Protein AF-A0A8S3B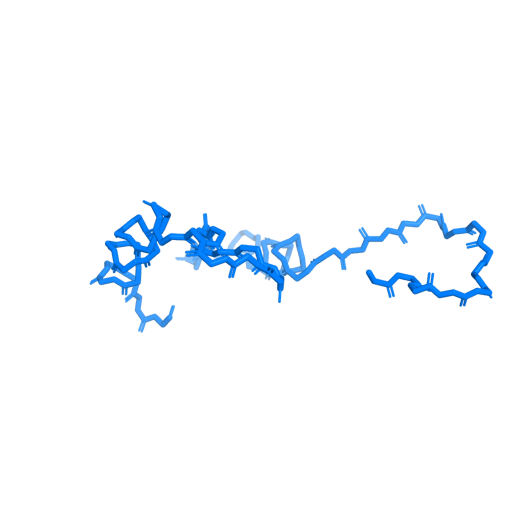7A9-F1 (afdb_monomer_lite)

Sequence (58 aa):
MQSNYYGRAPYLIDPVLGFKSITAGTSIDIEFAYGCAISGTDESDFTAAIELASVADV

Secondary structure (DSSP, 8-state):
---SS----S----HHHHHHHHSTTSS--------S-TT----TTHHHHHHHHHHS--

Foldseek 3Di:
DQPPPDDDDPDDQDPQNVVCVVCPPPPDDGDDFPQDDPPDPDRPRVVVVVVVVVPDPD

Structure (mmCIF, N/CA/C/O backbone):
data_AF-A0A8S3B7A9-F1
#
_entry.id   AF-A0A8S3B7A9-F1
#
loop_
_atom_site.group_PDB
_atom_site.id
_atom_site.type_symbol
_atom_site.label_atom_id
_atom_site.label_alt_id
_atom_site.label_comp_id
_atom_site.label_asym_id
_atom_site.label_entity_id
_atom_site.label_seq_id
_atom_site.pdbx_PDB_ins_code
_atom_site.Cartn_x
_atom_site.Cartn_y
_atom_site.Cartn_z
_atom_site.occupancy
_atom_site.B_iso_or_equiv
_atom_site.auth_seq_id
_atom_site.auth_comp_id
_atom_site.auth_asym_id
_atom_site.auth_atom_id
_atom_site.pdbx_PDB_model_num
ATOM 1 N N . MET A 1 1 ? 9.062 7.717 -1.368 1.00 85.69 1 MET A N 1
ATOM 2 C CA . MET A 1 1 ? 8.518 8.890 -0.642 1.00 85.69 1 MET A CA 1
ATOM 3 C C . MET A 1 1 ? 9.454 10.093 -0.630 1.00 85.69 1 MET A C 1
ATOM 5 O O . MET A 1 1 ? 8.975 11.178 -0.903 1.00 85.69 1 MET A O 1
ATOM 9 N N . GLN A 1 2 ? 10.754 9.958 -0.340 1.00 91.94 2 GLN A N 1
ATOM 10 C CA . GLN A 1 2 ? 11.619 11.144 -0.183 1.00 91.94 2 GLN A CA 1
ATOM 11 C C . GLN A 1 2 ? 12.191 11.729 -1.486 1.00 91.94 2 GLN A C 1
ATOM 13 O O . GLN A 1 2 ? 12.723 12.832 -1.466 1.00 91.94 2 GLN A O 1
ATOM 18 N N . SER A 1 3 ? 12.057 11.020 -2.610 1.00 93.44 3 SER A N 1
ATOM 19 C CA . SER A 1 3 ? 12.543 11.450 -3.926 1.00 93.44 3 SER A CA 1
ATOM 20 C C . SER A 1 3 ? 14.018 11.882 -3.893 1.00 93.44 3 SER A C 1
ATOM 22 O O . SER A 1 3 ? 14.877 11.067 -3.573 1.00 93.44 3 SER A O 1
ATOM 24 N N . ASN A 1 4 ? 14.330 13.131 -4.224 1.00 94.44 4 ASN A N 1
ATOM 25 C CA . ASN A 1 4 ? 15.669 13.669 -4.432 1.00 94.44 4 ASN A CA 1
ATOM 26 C C . ASN A 1 4 ? 15.903 14.924 -3.571 1.00 94.44 4 ASN A C 1
ATOM 28 O O . ASN A 1 4 ? 14.956 15.583 -3.154 1.00 94.44 4 ASN A O 1
ATOM 32 N N . TYR A 1 5 ? 17.177 15.237 -3.296 1.00 93.25 5 TYR A N 1
ATOM 33 C CA . TYR A 1 5 ? 17.607 16.326 -2.397 1.00 93.25 5 TYR A CA 1
ATOM 34 C C . TYR A 1 5 ? 17.032 16.234 -0.970 1.00 93.25 5 TYR A C 1
ATOM 36 O O . TYR A 1 5 ? 16.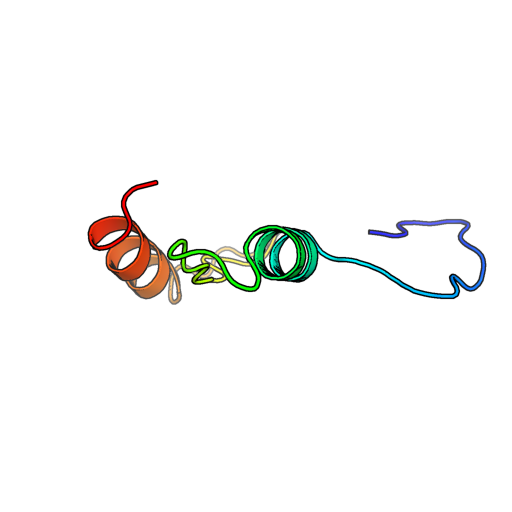676 17.244 -0.364 1.00 93.25 5 TYR A O 1
ATOM 44 N N . TYR A 1 6 ? 16.959 15.021 -0.413 1.00 94.81 6 TYR A N 1
ATOM 45 C CA . TYR A 1 6 ? 16.425 14.790 0.929 1.00 94.81 6 TYR A CA 1
ATOM 46 C C . TYR A 1 6 ? 17.520 14.646 1.996 1.00 94.81 6 TYR A C 1
ATOM 48 O O . TYR A 1 6 ? 18.597 14.102 1.757 1.00 94.81 6 TYR A O 1
ATOM 56 N N . GLY A 1 7 ? 17.209 15.117 3.205 1.00 94.62 7 GLY A N 1
ATOM 57 C CA . GLY A 1 7 ? 17.972 14.836 4.420 1.00 94.62 7 GLY A CA 1
ATOM 58 C C . GLY A 1 7 ? 17.477 13.577 5.137 1.00 94.62 7 GLY A C 1
ATOM 59 O O . GLY A 1 7 ? 16.452 12.987 4.785 1.00 94.62 7 GLY A O 1
ATOM 60 N N . ARG A 1 8 ? 18.196 13.169 6.188 1.00 95.44 8 ARG A N 1
ATOM 61 C CA . ARG A 1 8 ? 17.800 12.027 7.022 1.00 95.44 8 ARG A CA 1
ATOM 62 C C . ARG A 1 8 ? 16.488 12.338 7.748 1.00 95.44 8 ARG A C 1
ATOM 64 O O . ARG A 1 8 ? 16.449 13.229 8.593 1.00 95.44 8 ARG A O 1
ATOM 71 N N . ALA A 1 9 ? 15.440 11.581 7.434 1.00 95.50 9 ALA A N 1
ATOM 72 C CA . ALA A 1 9 ? 14.179 11.649 8.161 1.00 95.50 9 ALA A CA 1
ATOM 73 C C . ALA A 1 9 ? 14.236 10.773 9.428 1.00 95.50 9 ALA A C 1
ATOM 75 O O . ALA A 1 9 ? 14.866 9.712 9.403 1.00 95.50 9 A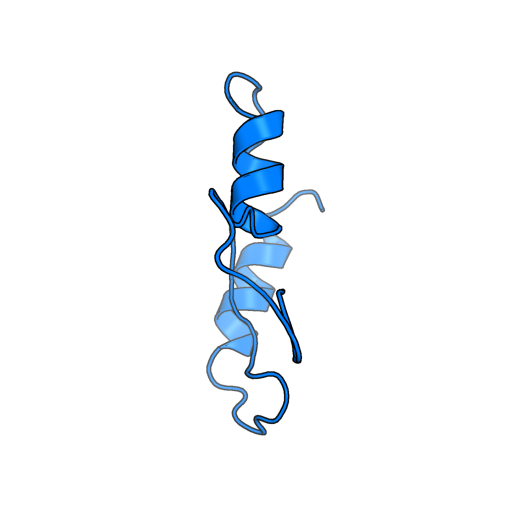LA A O 1
ATOM 76 N N . PRO A 1 10 ? 13.588 11.185 10.533 1.00 96.19 10 PRO A N 1
ATOM 77 C CA . PRO A 1 10 ? 13.468 10.357 11.734 1.00 96.19 10 PRO A CA 1
ATOM 78 C C . PRO A 1 10 ? 12.559 9.137 11.519 1.00 96.19 10 PRO A C 1
ATOM 80 O O . PRO A 1 10 ? 12.729 8.128 12.195 1.00 96.19 10 PRO A O 1
ATOM 83 N N . TYR A 1 11 ? 11.617 9.222 10.577 1.00 95.94 11 TYR A N 1
ATOM 84 C CA . TYR A 1 11 ? 10.718 8.143 10.176 1.00 95.94 11 TYR A CA 1
ATOM 85 C C . TYR A 1 11 ? 10.192 8.389 8.759 1.00 95.94 11 TYR A C 1
ATOM 87 O O . TYR A 1 11 ? 10.196 9.520 8.268 1.00 95.94 11 TYR A O 1
ATOM 95 N N . LEU A 1 12 ? 9.712 7.323 8.122 1.00 96.19 12 LEU A N 1
ATOM 96 C CA . LEU A 1 12 ? 8.974 7.362 6.864 1.00 96.19 12 LEU A CA 1
ATOM 97 C C . LEU A 1 12 ? 7.744 6.480 7.018 1.00 96.19 12 LEU A C 1
ATOM 99 O O . LEU A 1 12 ? 7.879 5.278 7.223 1.00 96.19 12 LEU A O 1
ATOM 103 N N . ILE A 1 13 ? 6.565 7.087 6.941 1.00 96.44 13 ILE A N 1
ATOM 104 C CA . ILE A 1 13 ? 5.296 6.373 7.050 1.00 96.44 13 ILE A CA 1
ATOM 105 C C . ILE A 1 13 ? 4.767 6.167 5.641 1.00 96.44 13 ILE A C 1
ATOM 107 O O . ILE A 1 13 ? 4.338 7.124 4.999 1.00 96.44 13 ILE A O 1
ATOM 111 N N . ASP A 1 14 ? 4.871 4.938 5.141 1.00 96.75 14 ASP A N 1
ATOM 112 C CA . ASP A 1 14 ? 4.263 4.582 3.864 1.00 96.75 14 ASP A CA 1
ATOM 113 C C . ASP A 1 14 ? 2.732 4.496 3.994 1.00 96.75 14 ASP A C 1
ATOM 115 O O . ASP A 1 14 ? 2.210 4.416 5.111 1.00 96.75 14 ASP A O 1
ATOM 119 N N . PRO A 1 15 ? 1.989 4.540 2.874 1.00 96.56 15 PRO A N 1
ATOM 120 C CA . PRO A 1 15 ? 0.532 4.500 2.921 1.00 96.56 15 PRO A CA 1
ATOM 121 C C . PRO A 1 15 ? -0.034 3.278 3.656 1.00 96.56 15 PRO A C 1
ATOM 123 O O . PRO A 1 15 ? -0.984 3.433 4.419 1.00 96.56 15 PRO A O 1
ATOM 126 N N . VAL A 1 16 ? 0.558 2.089 3.491 1.00 96.81 16 VAL A N 1
ATOM 127 C CA . VAL A 1 16 ? 0.083 0.852 4.136 1.00 96.81 16 VAL A CA 1
ATOM 128 C C . VAL A 1 16 ? 0.253 0.953 5.649 1.00 96.81 16 VAL A C 1
ATOM 130 O O . VAL A 1 16 ? -0.678 0.663 6.400 1.00 96.81 16 VAL A O 1
ATOM 133 N N . LEU A 1 17 ? 1.416 1.421 6.107 1.00 96.75 17 LEU A N 1
ATOM 134 C CA . LEU A 1 17 ? 1.674 1.674 7.522 1.00 96.75 17 LEU A CA 1
ATOM 135 C C . LEU A 1 17 ? 0.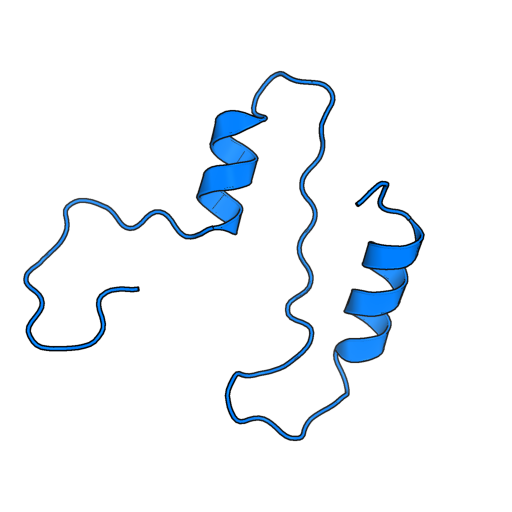742 2.756 8.080 1.00 96.75 17 LEU A C 1
ATOM 137 O O . LEU A 1 17 ? 0.240 2.616 9.194 1.00 96.75 17 LEU A O 1
ATOM 141 N N . GLY A 1 18 ? 0.484 3.811 7.307 1.00 97.25 18 GLY A N 1
ATOM 142 C CA . GLY A 1 18 ? -0.445 4.878 7.669 1.00 97.25 18 GLY A CA 1
ATOM 143 C C . GLY A 1 18 ? -1.858 4.350 7.911 1.00 97.25 18 GLY A C 1
ATOM 144 O O . GLY A 1 18 ? -2.404 4.566 8.992 1.00 97.25 18 GLY A O 1
ATOM 145 N N . PHE A 1 19 ? -2.416 3.606 6.950 1.00 97.12 19 PHE A N 1
ATOM 146 C CA . PHE A 1 19 ? -3.751 3.012 7.072 1.00 97.12 19 PHE A CA 1
ATOM 147 C C . PHE A 1 19 ? -3.840 2.041 8.248 1.00 97.12 19 PHE A C 1
ATOM 149 O O . PHE A 1 19 ? -4.720 2.192 9.092 1.00 97.12 19 PHE A O 1
ATOM 156 N N . LYS A 1 20 ? -2.874 1.126 8.381 1.00 96.62 20 LYS A N 1
ATOM 157 C CA . LYS A 1 20 ? -2.824 0.192 9.517 1.00 96.62 20 LYS A CA 1
ATOM 158 C C . LYS A 1 20 ? -2.741 0.905 10.864 1.00 96.62 20 LYS A C 1
ATOM 160 O O . LYS A 1 20 ? -3.327 0.447 11.838 1.00 96.62 20 LYS A O 1
ATOM 165 N N . SER A 1 21 ? -2.023 2.027 10.939 1.00 96.75 21 SER A N 1
ATOM 166 C CA . SER A 1 21 ? -1.895 2.785 12.184 1.00 96.75 21 SER A CA 1
ATOM 167 C C . SER A 1 21 ? -3.181 3.511 12.575 1.00 96.75 21 SER A C 1
ATOM 169 O O . SER A 1 21 ? -3.440 3.627 13.770 1.00 96.75 21 SER A O 1
ATOM 171 N N . ILE A 1 22 ? -3.960 4.031 11.621 1.00 96.94 22 ILE A N 1
ATOM 172 C CA . ILE A 1 22 ? -5.202 4.765 11.931 1.00 96.94 22 ILE A CA 1
ATOM 173 C C . ILE A 1 22 ? -6.386 3.833 12.199 1.00 96.94 22 ILE A C 1
ATOM 175 O O . ILE A 1 22 ? -7.288 4.209 12.943 1.00 96.94 22 ILE A O 1
ATOM 179 N N . THR A 1 23 ? -6.385 2.628 11.621 1.00 96.31 23 THR A N 1
ATOM 180 C CA . THR A 1 23 ? -7.421 1.613 11.866 1.00 96.31 23 THR A CA 1
ATOM 181 C C . THR A 1 23 ? -7.068 0.673 13.018 1.00 96.31 23 THR A C 1
ATOM 183 O O . THR A 1 23 ? -7.876 -0.185 13.381 1.00 96.31 23 THR A O 1
ATOM 186 N N . ALA A 1 24 ? -5.901 0.846 13.647 1.00 94.50 24 ALA A N 1
ATOM 187 C CA . ALA A 1 24 ? -5.477 0.052 14.791 1.00 94.50 24 ALA A CA 1
ATOM 188 C C . ALA A 1 24 ? -6.512 0.112 15.929 1.00 94.50 24 ALA A C 1
ATOM 190 O O . ALA A 1 24 ? -6.829 1.179 16.454 1.00 94.50 24 ALA A O 1
ATOM 191 N N . GLY A 1 25 ? -7.030 -1.053 16.325 1.00 93.88 25 GLY A N 1
ATOM 192 C CA . GLY A 1 25 ? -8.053 -1.165 17.370 1.00 93.88 25 GLY A CA 1
ATOM 193 C C . GLY A 1 25 ? -9.490 -0.926 16.893 1.00 93.88 25 GLY A C 1
ATOM 194 O O . GLY A 1 25 ? -10.403 -0.916 17.716 1.00 93.88 25 GLY A O 1
ATOM 195 N N . THR A 1 26 ? -9.705 -0.760 15.588 1.00 96.25 26 THR A N 1
ATOM 196 C CA . THR A 1 26 ? -11.035 -0.807 14.964 1.00 96.25 26 THR A CA 1
ATOM 197 C C . THR A 1 26 ? -11.303 -2.200 14.387 1.00 96.25 26 THR A C 1
ATOM 199 O O . THR A 1 26 ? -10.425 -3.060 14.387 1.00 96.25 26 THR A O 1
ATOM 202 N N . SER A 1 27 ? -12.516 -2.433 13.883 1.00 94.31 27 SER A N 1
ATOM 203 C CA . SER A 1 27 ? -12.858 -3.644 13.125 1.00 94.31 27 SER A CA 1
ATOM 204 C C . SER A 1 27 ? -12.498 -3.553 11.635 1.00 94.31 27 SER A C 1
ATOM 206 O O . SER A 1 27 ? -12.969 -4.379 10.861 1.00 94.31 27 SER A O 1
ATOM 208 N N . ILE A 1 28 ? -11.751 -2.525 11.220 1.00 94.94 28 ILE A N 1
ATOM 209 C CA . ILE A 1 28 ? -11.337 -2.325 9.828 1.00 94.94 28 ILE A CA 1
ATOM 210 C C . ILE A 1 28 ? -9.973 -2.987 9.640 1.00 94.94 28 ILE A C 1
ATOM 212 O O . ILE A 1 28 ? -8.991 -2.561 10.256 1.00 94.94 28 ILE A O 1
ATOM 216 N N . ASP A 1 29 ? -9.919 -4.001 8.779 1.00 94.62 29 ASP A N 1
ATOM 217 C CA . ASP A 1 29 ? -8.673 -4.660 8.393 1.00 94.62 29 ASP A CA 1
ATOM 218 C C . ASP A 1 29 ? -8.092 -4.037 7.118 1.00 94.62 29 ASP A C 1
ATOM 220 O O . ASP A 1 29 ? -8.826 -3.573 6.247 1.00 94.62 29 ASP A O 1
ATOM 224 N N . ILE A 1 30 ? -6.764 -3.988 7.033 1.00 96.44 30 ILE A N 1
ATOM 225 C CA . ILE A 1 30 ? -6.034 -3.397 5.908 1.00 96.44 30 ILE A CA 1
ATOM 226 C C . ILE A 1 30 ? -5.116 -4.458 5.318 1.00 96.44 30 ILE A C 1
ATOM 228 O O . ILE A 1 30 ? -4.019 -4.725 5.831 1.00 96.44 30 ILE A O 1
ATOM 232 N N . GLU A 1 31 ? -5.543 -5.009 4.192 1.00 95.75 31 GLU A N 1
ATOM 233 C CA . GLU A 1 31 ? -4.753 -5.938 3.399 1.00 95.75 31 GLU A CA 1
ATOM 234 C C . GLU A 1 31 ? -4.009 -5.211 2.267 1.00 95.75 31 GLU A C 1
ATOM 236 O O . GLU A 1 31 ? -4.368 -4.108 1.856 1.00 95.75 31 GLU A O 1
ATOM 241 N N . PHE A 1 32 ? -2.906 -5.795 1.794 1.00 96.88 32 PHE A N 1
ATOM 242 C CA . PHE A 1 32 ? -2.072 -5.187 0.759 1.00 96.88 32 PHE A CA 1
ATOM 243 C C . PHE A 1 32 ? -1.589 -6.231 -0.244 1.00 96.88 32 PHE A C 1
ATOM 245 O O . PHE A 1 32 ? -0.933 -7.201 0.135 1.00 96.88 32 PHE A O 1
ATOM 252 N N . ALA A 1 33 ? -1.829 -5.955 -1.524 1.00 97.06 33 ALA A N 1
ATOM 253 C CA . ALA A 1 33 ? -1.190 -6.611 -2.655 1.00 97.06 33 ALA A CA 1
ATOM 254 C C . ALA A 1 33 ? -0.404 -5.576 -3.470 1.00 97.06 33 ALA A C 1
ATOM 256 O O . ALA A 1 33 ? -0.852 -4.445 -3.650 1.00 97.06 33 ALA A O 1
ATOM 257 N N . TYR A 1 34 ? 0.769 -5.963 -3.974 1.00 95.50 34 TYR A N 1
ATOM 258 C CA . TYR A 1 34 ? 1.624 -5.058 -4.747 1.00 95.50 34 TYR A CA 1
ATOM 259 C C . TYR A 1 34 ? 1.061 -4.760 -6.145 1.00 95.50 34 TYR A C 1
ATOM 261 O O . TYR A 1 34 ? 1.120 -3.621 -6.605 1.00 95.50 34 TYR A O 1
ATOM 269 N N . GLY A 1 35 ? 0.506 -5.778 -6.812 1.00 96.81 35 GLY A N 1
ATOM 270 C CA . GLY A 1 35 ? -0.057 -5.681 -8.159 1.00 96.81 35 GLY A CA 1
ATOM 271 C C . GLY A 1 35 ? 1.014 -5.656 -9.250 1.00 96.81 35 GLY A C 1
ATOM 272 O O . GLY A 1 35 ? 1.120 -6.604 -10.016 1.00 96.81 35 GLY A O 1
ATOM 273 N N . CYS A 1 36 ? 1.822 -4.598 -9.325 1.00 96.75 36 CYS A N 1
ATOM 274 C CA . CYS A 1 36 ? 2.944 -4.512 -10.265 1.00 96.75 36 CYS A CA 1
ATOM 275 C C . CYS A 1 36 ? 3.963 -3.438 -9.877 1.00 96.75 36 CYS A C 1
ATOM 277 O O . CYS A 1 36 ? 3.686 -2.513 -9.111 1.00 96.75 36 CYS A O 1
ATOM 279 N N . ALA A 1 37 ? 5.144 -3.507 -10.493 1.00 96.94 37 ALA A N 1
ATOM 280 C CA . ALA A 1 37 ? 6.152 -2.463 -10.361 1.00 96.94 37 ALA A CA 1
ATOM 281 C C . ALA A 1 37 ? 5.782 -1.181 -11.127 1.00 96.94 37 ALA A C 1
ATOM 283 O O . ALA A 1 37 ? 5.178 -1.233 -12.193 1.00 96.94 37 ALA A O 1
ATOM 284 N N . ILE A 1 38 ? 6.247 -0.026 -10.632 1.00 95.12 38 ILE A N 1
ATOM 285 C CA . ILE A 1 38 ? 5.982 1.310 -11.210 1.00 95.12 38 ILE A CA 1
ATOM 286 C C . ILE A 1 38 ? 6.335 1.439 -12.701 1.00 95.12 38 ILE A C 1
ATOM 288 O O . ILE A 1 38 ? 5.734 2.228 -13.423 1.00 95.12 38 ILE A O 1
ATOM 292 N N . SER A 1 39 ? 7.327 0.679 -13.157 1.00 95.06 39 SER A N 1
ATOM 293 C CA . SER A 1 39 ? 7.770 0.629 -14.551 1.00 95.06 39 SER A CA 1
ATOM 294 C C . SER A 1 39 ? 7.913 -0.814 -15.043 1.00 95.06 39 SER A C 1
ATOM 296 O O . SER A 1 39 ? 8.751 -1.092 -15.899 1.00 95.06 39 SER A O 1
ATOM 298 N N . GLY A 1 40 ? 7.174 -1.747 -14.435 1.00 91.88 40 GLY A N 1
ATOM 299 C CA . GLY A 1 40 ? 7.170 -3.157 -14.814 1.00 91.88 40 GLY A CA 1
ATOM 300 C C . GLY A 1 40 ? 6.116 -3.458 -15.874 1.00 91.88 40 GLY A C 1
ATOM 301 O O . GLY A 1 40 ? 5.088 -2.795 -15.944 1.00 91.88 40 GLY A O 1
ATOM 302 N N . THR A 1 41 ? 6.376 -4.482 -16.681 1.00 95.69 41 THR A N 1
ATOM 303 C CA . THR A 1 41 ? 5.402 -5.083 -17.612 1.00 95.69 41 THR A CA 1
ATOM 304 C C . THR A 1 41 ? 5.031 -6.507 -17.196 1.00 95.69 41 THR A C 1
ATOM 306 O O . THR A 1 41 ? 4.454 -7.245 -17.984 1.00 95.69 41 THR A O 1
ATOM 309 N N . ASP A 1 42 ? 5.461 -6.923 -16.004 1.00 96.06 42 ASP A N 1
ATOM 310 C CA . ASP A 1 42 ? 5.138 -8.222 -15.429 1.00 96.06 42 ASP A CA 1
ATOM 311 C C . ASP A 1 42 ? 3.757 -8.149 -14.774 1.00 96.06 42 ASP A C 1
ATOM 313 O O . ASP A 1 42 ? 3.493 -7.255 -13.969 1.00 96.06 42 ASP A O 1
ATOM 317 N N . GLU A 1 43 ? 2.897 -9.088 -15.148 1.00 96.44 43 GLU A N 1
ATOM 318 C CA . GLU A 1 43 ? 1.501 -9.181 -14.719 1.00 96.44 43 GLU A CA 1
ATOM 319 C C . GLU A 1 43 ? 1.289 -10.317 -13.702 1.00 96.44 43 GLU A C 1
ATOM 321 O O . GLU A 1 43 ? 0.157 -10.585 -13.299 1.00 96.44 43 GLU A O 1
ATOM 326 N N . SER A 1 44 ? 2.363 -10.995 -13.272 1.00 95.94 44 SER A N 1
ATOM 327 C CA . SER A 1 44 ? 2.298 -12.183 -12.405 1.00 95.94 44 SER A CA 1
ATOM 328 C C . SER A 1 44 ? 1.525 -11.944 -11.099 1.00 95.94 44 SER A C 1
ATOM 330 O O . SER A 1 44 ? 0.816 -12.837 -10.635 1.00 95.94 44 SER A O 1
ATOM 332 N N . ASP A 1 45 ? 1.590 -10.728 -10.547 1.00 96.25 45 ASP A N 1
ATOM 333 C CA . ASP A 1 45 ? 0.957 -10.362 -9.272 1.00 96.25 45 ASP A CA 1
ATOM 334 C C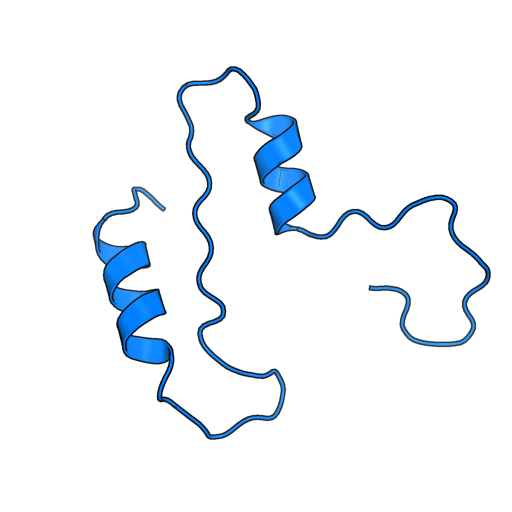 . ASP A 1 45 ? -0.450 -9.746 -9.424 1.00 96.25 45 ASP A C 1
ATOM 336 O O . ASP A 1 45 ? -1.109 -9.444 -8.423 1.00 96.25 45 ASP A O 1
ATOM 340 N N . PHE A 1 46 ? -0.966 -9.588 -10.651 1.00 97.56 46 PHE A N 1
ATOM 341 C CA . PHE A 1 46 ? -2.314 -9.045 -10.872 1.00 97.56 46 PHE A CA 1
ATOM 342 C C . PHE A 1 46 ? -3.401 -9.944 -10.307 1.00 97.56 46 PHE A C 1
ATOM 344 O O . PHE A 1 46 ? -4.352 -9.446 -9.709 1.00 97.56 46 PHE A O 1
ATOM 351 N N . THR A 1 47 ? -3.244 -11.260 -10.450 1.00 97.50 47 THR A N 1
ATOM 352 C CA . THR A 1 47 ? -4.227 -12.221 -9.935 1.00 97.50 47 THR A CA 1
ATOM 353 C C . THR A 1 47 ? -4.380 -12.073 -8.422 1.00 97.50 47 THR A C 1
ATOM 355 O O . THR A 1 47 ? -5.498 -11.921 -7.941 1.00 97.50 47 THR A O 1
ATOM 358 N N . ALA A 1 48 ? -3.269 -11.994 -7.683 1.00 96.19 48 ALA A N 1
ATOM 359 C CA . ALA A 1 48 ? -3.295 -11.817 -6.232 1.00 96.19 48 ALA A CA 1
ATOM 360 C C . ALA A 1 48 ? -3.942 -10.483 -5.812 1.00 96.19 48 ALA A C 1
ATOM 362 O O . ALA A 1 48 ? -4.694 -10.437 -4.840 1.00 96.19 48 ALA A O 1
ATOM 363 N N . ALA A 1 49 ? -3.691 -9.398 -6.554 1.00 97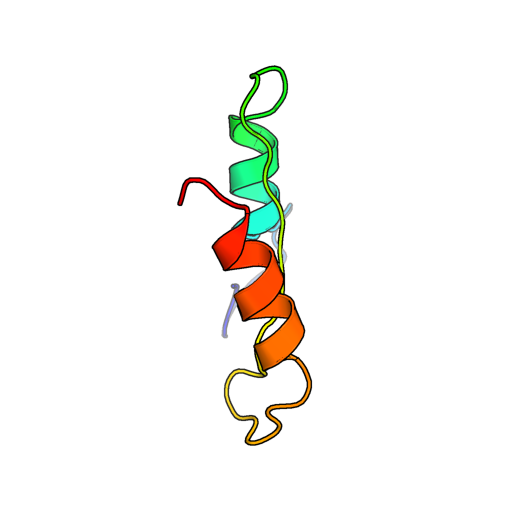.62 49 ALA A N 1
ATOM 364 C CA . ALA A 1 49 ? -4.319 -8.106 -6.282 1.00 97.62 49 ALA A CA 1
ATOM 365 C C . ALA A 1 49 ? -5.833 -8.113 -6.547 1.00 97.62 49 ALA A C 1
ATOM 367 O O . ALA A 1 49 ? -6.590 -7.526 -5.777 1.00 97.62 49 ALA A O 1
ATOM 368 N N . ILE A 1 50 ? -6.279 -8.795 -7.605 1.00 97.75 50 ILE A N 1
ATOM 369 C CA . ILE A 1 50 ? -7.702 -8.932 -7.944 1.00 97.75 50 ILE A CA 1
ATOM 370 C C . ILE A 1 50 ? -8.425 -9.807 -6.919 1.00 97.75 50 ILE A C 1
ATOM 372 O O . ILE A 1 50 ? -9.519 -9.455 -6.486 1.00 97.75 50 ILE A O 1
ATOM 376 N N . GLU A 1 51 ? -7.827 -10.928 -6.515 1.00 97.38 51 GLU A N 1
ATOM 377 C CA . GLU A 1 51 ? -8.407 -11.819 -5.505 1.00 97.38 51 GLU A CA 1
ATOM 378 C C . GLU A 1 51 ? -8.608 -11.087 -4.176 1.00 97.38 51 GLU A C 1
ATOM 380 O O . GLU A 1 51 ? -9.703 -11.130 -3.616 1.00 97.38 51 GLU A O 1
ATOM 385 N N . LEU A 1 52 ? -7.604 -10.334 -3.726 1.00 97.06 52 LEU A N 1
ATOM 386 C CA . LEU A 1 52 ? -7.690 -9.523 -2.512 1.00 97.06 52 LEU A CA 1
ATOM 387 C C . LEU A 1 52 ? -8.747 -8.414 -2.636 1.00 97.06 52 LEU A C 1
ATOM 389 O O . LEU A 1 52 ? -9.570 -8.241 -1.741 1.00 97.06 52 LEU A O 1
ATOM 393 N N . ALA A 1 53 ? -8.800 -7.715 -3.773 1.00 97.69 53 ALA A N 1
ATOM 394 C CA . ALA A 1 53 ? -9.827 -6.702 -4.018 1.00 97.69 53 ALA A CA 1
ATOM 395 C C . ALA A 1 53 ? -11.249 -7.291 -4.057 1.00 97.69 53 ALA A C 1
ATOM 397 O O . ALA A 1 53 ? -12.204 -6.613 -3.700 1.00 97.69 53 ALA A O 1
ATOM 398 N N . SER A 1 54 ? -11.409 -8.549 -4.481 1.00 97.56 54 SER A N 1
ATOM 399 C CA . SER A 1 54 ? -12.723 -9.197 -4.581 1.00 97.56 54 SER A CA 1
ATOM 400 C C . SER A 1 54 ? -13.349 -9.556 -3.232 1.00 97.56 54 SER A C 1
ATOM 402 O O . SER A 1 54 ? -14.566 -9.730 -3.156 1.00 97.56 54 SER A O 1
ATOM 404 N N . VAL A 1 55 ? -12.529 -9.681 -2.184 1.00 96.62 55 VAL A N 1
ATOM 405 C CA . VAL A 1 55 ? -12.979 -10.001 -0.819 1.00 96.62 55 VAL A CA 1
ATOM 406 C C . VAL A 1 55 ? -13.027 -8.774 0.093 1.00 96.62 55 VAL A C 1
ATOM 408 O O . VAL A 1 55 ? -13.642 -8.845 1.155 1.00 96.62 55 VAL A O 1
ATOM 411 N N . ALA A 1 56 ? -12.397 -7.669 -0.311 1.00 96.69 56 ALA A N 1
ATOM 412 C CA . ALA A 1 56 ? -12.420 -6.403 0.408 1.00 96.69 56 ALA A CA 1
ATOM 413 C C . ALA A 1 56 ? -13.716 -5.616 0.141 1.00 96.69 56 ALA A C 1
ATOM 415 O O . ALA A 1 56 ? -14.317 -5.711 -0.929 1.00 96.69 56 ALA A O 1
ATOM 416 N N . ASP A 1 57 ? -14.127 -4.796 1.111 1.00 96.94 57 ASP A N 1
ATOM 417 C CA . ASP A 1 57 ? -15.266 -3.884 0.943 1.00 96.94 57 ASP A CA 1
ATOM 418 C C . ASP A 1 57 ? -14.935 -2.695 0.017 1.00 96.94 57 ASP A C 1
ATOM 420 O O . ASP A 1 57 ? -15.835 -2.125 -0.612 1.00 96.94 57 ASP A O 1
ATOM 424 N N . VAL A 1 58 ? -13.657 -2.289 -0.029 1.00 88.25 58 VAL A N 1
ATOM 425 C CA . VAL A 1 58 ? -13.125 -1.147 -0.795 1.00 88.25 58 VAL A CA 1
ATOM 426 C C . VAL A 1 58 ? -11.667 -1.353 -1.186 1.00 88.25 58 VAL A C 1
ATOM 428 O O . VAL A 1 58 ? -10.914 -1.928 -0.369 1.00 88.25 58 VAL A O 1
#

pLDDT: mean 95.68, std 2.12, range [85.69, 97.75]

Organism: NCBI:txid392030

Radius of gyration: 14.95 Å; chains: 1; bounding box: 33×28×35 Å